Protein AF-A0A7X9R6L7-F1 (afdb_monomer_lite)

Foldseek 3Di:
DVVVVVVVVVVVVVVVVVVVVVVVVVVVVVVPPPPDPDDVVLLVVLVVCVVVVHDLVVNLVSQCVVPVDDSVVSSVVSVVSVVVD

Secondary structure (DSSP, 8-state):
-HHHHHHHHHHHHHHHHHHHHHHHHHHHHHH---S----HHHHHHHHHHHHTT--HHHHHHHHHHHH---HHHHHHHHHHHHTT-

Structure (mmCIF, N/CA/C/O backbone):
data_AF-A0A7X9R6L7-F1
#
_entry.id   AF-A0A7X9R6L7-F1
#
loop_
_atom_site.group_PDB
_atom_site.id
_atom_site.type_symbol
_atom_site.label_atom_id
_atom_site.label_alt_id
_atom_site.label_comp_id
_atom_site.label_asym_id
_atom_site.label_entity_id
_atom_site.label_seq_id
_atom_site.pdbx_PDB_ins_code
_atom_site.Cartn_x
_atom_site.Cartn_y
_atom_site.Cartn_z
_atom_site.occupancy
_atom_site.B_iso_or_equiv
_atom_site.auth_seq_id
_atom_site.auth_comp_id
_atom_site.auth_asym_id
_atom_site.auth_atom_id
_atom_site.pdbx_PDB_model_num
ATOM 1 N N . MET A 1 1 ? 27.182 -8.467 -36.227 1.00 66.12 1 MET A N 1
ATOM 2 C CA . MET A 1 1 ? 27.523 -7.083 -35.828 1.00 66.12 1 MET A CA 1
ATOM 3 C C . MET A 1 1 ? 26.340 -6.127 -35.990 1.00 66.12 1 MET A C 1
ATOM 5 O O . MET A 1 1 ? 25.970 -5.515 -35.004 1.00 66.12 1 MET A O 1
ATOM 9 N N . LEU A 1 2 ? 25.680 -6.022 -37.155 1.00 73.12 2 LEU A N 1
ATOM 10 C CA . LEU A 1 2 ? 24.531 -5.105 -37.311 1.00 73.12 2 LEU A CA 1
ATOM 11 C C . LEU A 1 2 ? 23.304 -5.499 -36.453 1.00 73.12 2 LEU A C 1
ATOM 13 O O . LEU A 1 2 ? 22.792 -4.688 -35.692 1.00 73.12 2 LEU A O 1
ATOM 17 N N . TYR A 1 3 ? 22.896 -6.773 -36.494 1.00 82.06 3 TYR A N 1
ATOM 18 C CA . TYR A 1 3 ? 21.736 -7.288 -35.743 1.00 82.06 3 TYR A CA 1
ATOM 19 C C . TYR A 1 3 ? 21.871 -7.179 -34.221 1.00 82.06 3 TYR A C 1
ATOM 21 O O . TYR A 1 3 ? 20.891 -6.933 -33.525 1.00 82.06 3 TYR A O 1
ATOM 29 N N . THR A 1 4 ? 23.088 -7.336 -33.700 1.00 86.06 4 THR A N 1
ATOM 30 C CA . THR A 1 4 ? 23.368 -7.192 -32.268 1.00 86.06 4 THR A CA 1
ATOM 31 C C . THR A 1 4 ? 23.182 -5.747 -31.821 1.00 86.06 4 THR A C 1
ATOM 33 O O . THR A 1 4 ? 22.606 -5.519 -30.767 1.00 86.06 4 THR A O 1
ATOM 36 N N . ILE A 1 5 ? 23.583 -4.776 -32.648 1.00 88.69 5 ILE A N 1
ATOM 37 C CA . ILE A 1 5 ? 23.409 -3.345 -32.364 1.00 88.69 5 ILE A CA 1
ATOM 38 C C . ILE A 1 5 ? 21.923 -2.959 -32.446 1.00 88.69 5 ILE A C 1
ATOM 40 O O . ILE A 1 5 ? 21.410 -2.310 -31.539 1.00 88.69 5 ILE A O 1
ATOM 44 N N . SER A 1 6 ? 21.202 -3.410 -33.480 1.00 89.56 6 SER A N 1
ATOM 45 C CA . SER A 1 6 ? 19.762 -3.147 -33.625 1.00 89.56 6 SER A CA 1
ATOM 46 C C . SER A 1 6 ? 18.934 -3.764 -32.493 1.00 89.56 6 SER A C 1
ATOM 48 O O . SER A 1 6 ? 18.049 -3.103 -31.958 1.00 89.56 6 SER A O 1
ATOM 50 N N . SER A 1 7 ? 19.244 -4.999 -32.086 1.00 90.00 7 SER A N 1
ATOM 51 C CA . SER A 1 7 ? 18.587 -5.657 -30.949 1.00 90.00 7 SER A CA 1
ATOM 52 C C . SER A 1 7 ? 18.813 -4.887 -29.643 1.00 90.00 7 SER A C 1
ATOM 54 O O . SER A 1 7 ? 17.871 -4.639 -28.893 1.00 90.00 7 SER A O 1
ATOM 56 N N . LEU A 1 8 ? 20.039 -4.407 -29.408 1.00 91.19 8 LEU A N 1
ATOM 57 C CA . LEU A 1 8 ? 20.391 -3.646 -28.207 1.00 91.19 8 LEU A CA 1
ATOM 58 C C . LEU A 1 8 ? 19.648 -2.300 -28.138 1.00 91.19 8 LEU A C 1
ATOM 60 O O . LEU A 1 8 ? 19.175 -1.915 -27.070 1.00 91.19 8 LEU A O 1
ATOM 64 N N . LEU A 1 9 ? 19.458 -1.628 -29.278 1.00 93.00 9 LEU A N 1
ATOM 65 C CA . LEU A 1 9 ? 18.654 -0.402 -29.372 1.00 93.00 9 LEU A CA 1
ATOM 66 C C . LEU A 1 9 ? 17.163 -0.645 -29.099 1.00 93.00 9 LEU A C 1
ATOM 68 O O . LEU A 1 9 ? 16.534 0.147 -28.397 1.00 93.00 9 LEU A O 1
ATOM 72 N N . ILE A 1 10 ? 16.600 -1.741 -29.615 1.00 93.06 10 ILE A N 1
ATOM 73 C CA . ILE A 1 10 ? 15.198 -2.114 -29.369 1.00 93.06 10 ILE A CA 1
ATOM 74 C C . ILE A 1 10 ? 14.985 -2.410 -27.882 1.00 93.06 10 ILE A C 1
ATOM 76 O O . ILE A 1 10 ? 14.044 -1.893 -27.281 1.00 93.06 10 ILE A O 1
ATOM 80 N N . ILE A 1 11 ? 15.882 -3.185 -27.268 1.00 92.69 11 ILE A N 1
ATOM 81 C CA . ILE A 1 11 ? 15.826 -3.504 -25.837 1.00 92.69 11 ILE A CA 1
ATOM 82 C C . ILE A 1 11 ? 15.927 -2.223 -25.004 1.00 92.69 11 ILE A C 1
ATOM 84 O O . ILE A 1 11 ? 15.122 -2.024 -24.097 1.00 92.69 11 ILE A O 1
ATOM 88 N N . LEU A 1 12 ? 16.851 -1.317 -25.336 1.00 94.25 12 LEU A N 1
ATOM 89 C CA . LEU A 1 12 ? 16.994 -0.038 -24.638 1.00 94.25 12 LEU A CA 1
ATOM 90 C C . LEU A 1 12 ? 15.714 0.806 -24.731 1.00 94.25 12 LEU A C 1
ATOM 92 O O . LEU A 1 12 ? 15.251 1.344 -23.726 1.00 94.25 12 LEU A O 1
ATOM 96 N N . SER A 1 13 ? 15.109 0.880 -25.918 1.00 92.69 13 SER A N 1
ATOM 97 C CA . SER A 1 13 ? 13.850 1.597 -26.138 1.00 92.69 13 SER A CA 1
ATOM 98 C C . SER A 1 13 ? 12.693 0.993 -25.331 1.00 92.69 13 SER A C 1
ATOM 100 O O . SER A 1 13 ? 11.939 1.729 -24.694 1.00 92.69 13 SER A O 1
ATOM 102 N N . LEU A 1 14 ? 12.597 -0.340 -25.272 1.00 93.44 14 LEU A N 1
ATOM 103 C CA . LEU A 1 14 ? 11.601 -1.048 -24.463 1.00 93.44 14 LEU A CA 1
ATOM 104 C C . LEU A 1 14 ? 11.796 -0.807 -22.963 1.00 93.44 14 LEU A C 1
ATOM 106 O O . LEU A 1 14 ? 10.823 -0.560 -22.253 1.00 93.44 14 LEU A O 1
ATOM 110 N N . VAL A 1 15 ? 13.038 -0.821 -22.475 1.00 93.81 15 VAL A N 1
ATOM 111 C CA . VAL A 1 15 ? 13.345 -0.528 -21.066 1.00 93.81 15 VAL A CA 1
ATOM 112 C C . VAL A 1 15 ? 12.929 0.901 -20.715 1.00 93.81 15 VAL A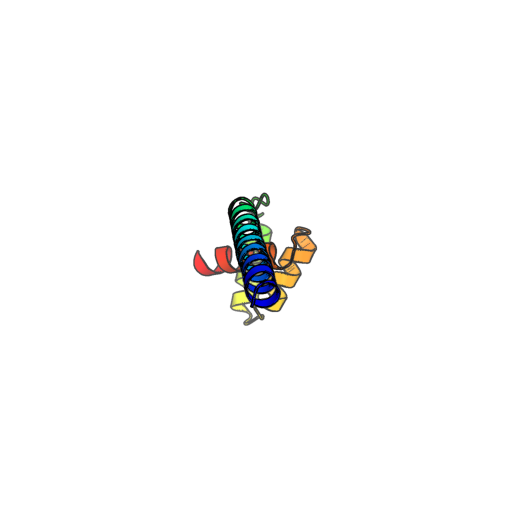 C 1
ATOM 114 O O . VAL A 1 15 ? 12.237 1.110 -19.718 1.00 93.81 15 VAL A O 1
ATOM 117 N N . ILE A 1 16 ? 13.267 1.880 -21.560 1.00 92.81 16 ILE A N 1
ATOM 118 C CA . ILE A 1 16 ? 12.847 3.280 -21.383 1.00 92.81 16 ILE A CA 1
ATOM 119 C C . ILE A 1 16 ? 11.316 3.393 -21.378 1.00 92.81 16 ILE A C 1
ATOM 121 O O . ILE A 1 16 ? 10.746 4.095 -20.539 1.00 92.81 16 ILE A O 1
ATOM 125 N N . TYR A 1 17 ? 10.638 2.678 -22.277 1.00 94.38 17 TYR A N 1
ATOM 126 C CA . TYR A 1 17 ? 9.180 2.661 -22.354 1.00 94.38 17 TYR A CA 1
ATOM 127 C C . TYR A 1 17 ? 8.539 2.122 -21.066 1.00 94.38 17 TYR A C 1
ATOM 129 O O . TYR A 1 17 ? 7.644 2.762 -20.510 1.00 94.38 17 TYR A O 1
ATOM 137 N N . ILE A 1 18 ? 9.036 0.995 -20.545 1.00 89.44 18 ILE A N 1
ATOM 138 C CA . ILE A 1 18 ? 8.548 0.388 -19.298 1.00 89.44 18 ILE A CA 1
ATOM 139 C C . ILE A 1 18 ? 8.751 1.343 -18.113 1.00 89.44 18 ILE A C 1
ATOM 141 O O . ILE A 1 18 ? 7.821 1.559 -17.332 1.00 89.44 18 ILE A O 1
ATOM 145 N N . VAL A 1 19 ? 9.928 1.966 -17.993 1.00 87.56 19 VAL A N 1
A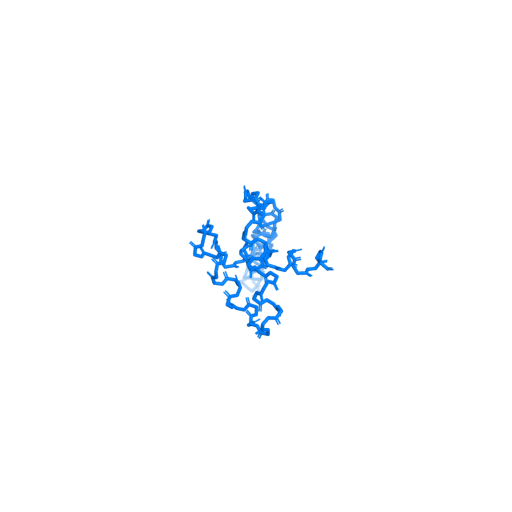TOM 146 C CA . VAL A 1 19 ? 10.235 2.930 -16.917 1.00 87.56 19 VAL A CA 1
ATOM 147 C C . VAL A 1 19 ? 9.321 4.162 -16.984 1.00 87.56 19 VAL A C 1
ATOM 149 O O . VAL A 1 19 ? 8.824 4.641 -15.957 1.00 87.56 19 VAL A O 1
ATOM 152 N N . SER A 1 20 ? 9.043 4.658 -18.191 1.00 84.94 20 SER A N 1
ATOM 153 C CA . SER A 1 20 ? 8.121 5.779 -18.411 1.00 84.94 20 SER A CA 1
ATOM 154 C C . SER A 1 20 ? 6.684 5.432 -17.997 1.00 84.94 20 SER A C 1
ATOM 156 O O . SER A 1 20 ? 6.016 6.220 -17.319 1.00 84.94 20 SER A O 1
ATOM 158 N N . LEU A 1 21 ? 6.227 4.213 -18.308 1.00 82.69 21 LEU A N 1
ATOM 159 C CA . LEU A 1 21 ? 4.916 3.711 -17.889 1.00 82.69 21 LEU A CA 1
ATOM 160 C C . LEU A 1 21 ? 4.794 3.613 -16.366 1.00 82.69 21 LEU A C 1
ATOM 162 O O . LEU A 1 21 ? 3.811 4.098 -15.802 1.00 82.69 21 LEU A O 1
ATOM 166 N N . GLN A 1 22 ? 5.801 3.056 -15.690 1.00 78.44 22 GLN A N 1
ATOM 167 C CA . GLN A 1 22 ? 5.805 2.957 -14.226 1.00 78.44 22 GLN A CA 1
ATOM 168 C C . GLN A 1 22 ? 5.746 4.337 -13.558 1.00 78.44 22 GLN A C 1
ATOM 170 O O . GLN A 1 22 ? 5.006 4.540 -12.593 1.00 78.44 22 GLN A O 1
ATOM 175 N N . SER A 1 23 ? 6.458 5.319 -14.115 1.00 74.25 23 SER A N 1
ATOM 176 C CA . SER A 1 23 ? 6.431 6.701 -13.623 1.00 74.25 23 SER A CA 1
ATOM 177 C C . SER A 1 23 ? 5.040 7.333 -13.748 1.00 74.25 23 SER A C 1
ATOM 179 O O . SER A 1 23 ? 4.589 8.046 -12.847 1.00 74.25 23 SER A O 1
ATOM 181 N N . LYS A 1 24 ? 4.324 7.044 -14.842 1.00 73.31 24 LYS A N 1
ATOM 182 C CA . LYS A 1 24 ? 2.959 7.534 -15.060 1.00 73.31 24 LYS A CA 1
ATOM 183 C C . LYS A 1 24 ? 1.959 6.890 -14.097 1.00 73.31 24 LYS A C 1
ATOM 185 O O . LYS A 1 24 ? 1.118 7.603 -13.557 1.00 73.31 24 LYS A O 1
ATOM 190 N N . ILE A 1 25 ? 2.085 5.587 -13.837 1.00 73.62 25 ILE A N 1
ATOM 191 C CA . ILE A 1 25 ? 1.252 4.862 -12.861 1.00 73.62 25 ILE A CA 1
ATOM 192 C C . ILE A 1 25 ? 1.427 5.474 -11.468 1.00 73.62 25 ILE A C 1
ATOM 194 O O . ILE A 1 25 ? 0.447 5.902 -10.863 1.00 73.62 25 ILE A O 1
ATOM 198 N N . LYS A 1 26 ? 2.673 5.650 -11.013 1.00 67.00 26 LYS A N 1
ATOM 199 C CA . LYS A 1 26 ? 2.973 6.246 -9.702 1.00 67.00 26 LYS A CA 1
ATOM 200 C C . LYS A 1 26 ? 2.434 7.676 -9.565 1.00 67.00 26 LYS A C 1
ATOM 202 O O . LYS A 1 26 ? 1.951 8.072 -8.505 1.00 67.00 26 LYS A O 1
ATOM 207 N N . LYS A 1 27 ? 2.487 8.466 -10.644 1.00 67.44 27 LYS A N 1
ATOM 208 C CA . LYS A 1 27 ? 1.928 9.827 -10.670 1.00 67.44 27 LYS A CA 1
ATOM 209 C C . LYS A 1 27 ? 0.402 9.820 -10.550 1.00 67.44 27 LYS A C 1
ATOM 211 O O . LYS A 1 27 ? -0.141 10.649 -9.826 1.00 67.44 27 LYS A O 1
ATOM 216 N N . LEU A 1 28 ? -0.275 8.886 -11.215 1.00 64.06 28 LEU A N 1
ATOM 217 C CA . LEU A 1 28 ? -1.731 8.736 -11.147 1.00 64.06 28 LEU A CA 1
ATOM 218 C C . LEU A 1 28 ? -2.186 8.233 -9.768 1.00 64.06 28 LEU A C 1
ATOM 220 O O . LEU A 1 28 ? -3.138 8.775 -9.218 1.00 64.06 28 LEU A O 1
ATOM 224 N N . GLU A 1 29 ? -1.453 7.304 -9.152 1.00 61.53 29 GLU A N 1
ATOM 225 C CA . GLU A 1 29 ? -1.690 6.860 -7.767 1.00 61.53 29 GLU A CA 1
ATOM 226 C C . GLU A 1 29 ? -1.478 7.983 -6.738 1.00 61.53 29 GLU A C 1
ATOM 228 O O . GLU A 1 29 ? -2.168 8.052 -5.718 1.00 61.53 29 GLU A O 1
ATOM 233 N N . SER A 1 30 ? -0.527 8.890 -6.988 1.00 60.59 30 SER A N 1
ATOM 234 C CA . SER A 1 30 ? -0.308 10.062 -6.134 1.00 60.59 30 SER A CA 1
ATOM 235 C C . SER A 1 30 ? -1.360 11.154 -6.339 1.00 60.59 30 SER A C 1
ATOM 237 O O . SER A 1 30 ? -1.639 11.895 -5.399 1.00 60.59 30 SER A O 1
ATOM 239 N N . GLN A 1 31 ? -1.924 11.270 -7.545 1.00 54.66 31 GLN A N 1
ATOM 240 C CA . GLN A 1 31 ? -3.010 12.203 -7.868 1.00 54.66 31 GLN A CA 1
ATOM 241 C C . GLN A 1 31 ? -4.386 11.688 -7.445 1.00 54.66 31 GLN A C 1
ATOM 243 O O . GLN A 1 31 ? -5.305 12.487 -7.278 1.00 54.66 31 GLN A O 1
ATOM 248 N N . GLN A 1 32 ? -4.519 10.385 -7.194 1.00 56.56 32 GLN A N 1
ATOM 249 C CA . GLN A 1 32 ? -5.651 9.798 -6.486 1.00 56.56 32 GLN A CA 1
ATOM 250 C C . GLN A 1 32 ? -5.560 10.166 -4.993 1.00 56.56 32 GLN A C 1
ATOM 252 O O . GLN A 1 32 ? -5.363 9.333 -4.106 1.00 56.56 32 GLN A O 1
ATOM 257 N N . ALA A 1 33 ? -5.659 11.465 -4.702 1.00 53.69 33 ALA A N 1
ATOM 258 C CA . ALA A 1 33 ? -6.075 11.932 -3.394 1.00 53.69 33 ALA A CA 1
ATOM 259 C C . ALA A 1 33 ? -7.415 11.252 -3.112 1.00 53.69 33 ALA A C 1
ATOM 261 O O . ALA A 1 33 ? -8.334 11.358 -3.921 1.00 53.69 33 ALA A O 1
ATOM 262 N N . LEU A 1 34 ? -7.467 10.483 -2.024 1.00 56.16 34 LEU A N 1
ATOM 263 C CA . LEU A 1 34 ? -8.638 9.730 -1.589 1.00 56.16 34 LEU A CA 1
ATOM 264 C C . LEU A 1 34 ? -9.897 10.600 -1.762 1.00 56.16 34 LEU A C 1
ATOM 266 O O . LEU A 1 34 ? -10.045 11.569 -1.019 1.00 56.16 34 LEU A O 1
ATOM 270 N N . PRO A 1 35 ? -10.794 10.295 -2.723 1.00 53.22 35 PRO A N 1
ATOM 271 C CA . PRO A 1 35 ? -12.041 11.045 -2.881 1.00 53.22 35 PRO A CA 1
ATOM 272 C C . PRO A 1 35 ? -12.994 10.788 -1.705 1.00 53.22 35 PRO A C 1
ATOM 274 O O . PRO A 1 35 ? -14.016 11.45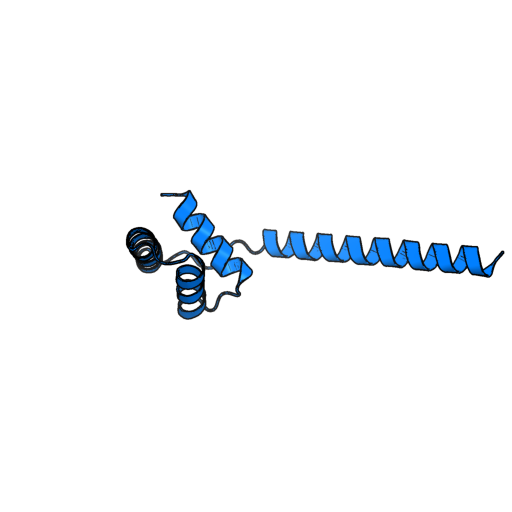4 -1.563 1.00 53.22 35 PRO A O 1
ATOM 277 N N . PHE A 1 36 ? -12.646 9.828 -0.844 1.00 59.12 36 PHE A N 1
ATOM 278 C CA . PHE A 1 36 ? -13.364 9.517 0.371 1.00 59.12 36 PHE A CA 1
ATOM 279 C C . PHE A 1 36 ? -12.975 10.499 1.479 1.00 59.12 36 PHE A C 1
ATOM 281 O O . PHE A 1 36 ? -11.908 10.404 2.093 1.00 59.12 36 PHE A O 1
ATOM 288 N N . LYS A 1 37 ? -13.864 11.462 1.733 1.00 59.44 37 LYS A N 1
ATOM 289 C CA . LYS A 1 37 ? -13.874 12.216 2.984 1.00 59.44 37 LYS A CA 1
ATOM 290 C C . LYS A 1 37 ? -14.315 11.223 4.057 1.00 59.44 37 LYS A C 1
ATOM 292 O O . LYS A 1 37 ? -15.493 10.895 4.124 1.00 59.44 37 LYS A O 1
ATOM 297 N N . GLY A 1 38 ? -13.337 10.699 4.791 1.00 60.06 38 GLY A N 1
ATOM 298 C CA . GLY A 1 38 ? -13.537 9.755 5.882 1.00 60.06 38 GLY A CA 1
ATOM 299 C C . GLY A 1 38 ? -14.733 10.135 6.733 1.00 60.06 38 GLY A C 1
ATOM 300 O O . GLY A 1 38 ? -14.754 11.231 7.296 1.00 60.06 38 GLY A O 1
ATOM 301 N N . ASP A 1 39 ? -15.737 9.263 6.793 1.00 72.44 39 ASP A N 1
ATOM 302 C CA . ASP A 1 39 ? -16.764 9.413 7.810 1.00 72.44 39 ASP A CA 1
ATOM 303 C C . ASP A 1 39 ? -16.089 9.199 9.170 1.00 72.44 39 ASP A C 1
ATOM 305 O O . ASP A 1 39 ? -15.349 8.230 9.361 1.00 72.44 39 ASP A O 1
ATOM 309 N N . LYS A 1 40 ? -16.326 10.102 10.126 1.00 77.94 40 LYS A N 1
ATOM 310 C CA . LYS A 1 40 ? -15.733 10.019 11.471 1.00 77.94 40 LYS A CA 1
ATOM 311 C C . LYS A 1 40 ? -16.086 8.700 12.160 1.00 77.94 40 LYS A C 1
ATOM 313 O O . LYS A 1 40 ? -15.360 8.262 13.048 1.00 77.94 40 LYS A O 1
ATOM 318 N N . ALA A 1 41 ? -17.197 8.077 11.766 1.00 79.38 41 ALA A N 1
ATOM 319 C CA . ALA A 1 41 ? -17.588 6.750 12.223 1.00 79.38 41 ALA A CA 1
ATOM 320 C C . ALA A 1 41 ? -16.612 5.652 11.761 1.00 79.38 41 ALA A C 1
ATOM 322 O O . ALA A 1 41 ? -16.239 4.798 12.562 1.00 79.38 41 ALA A O 1
ATOM 323 N N . LEU A 1 42 ? -16.151 5.705 10.508 1.00 82.88 42 LEU A N 1
ATOM 324 C CA . LEU A 1 42 ? -15.212 4.725 9.958 1.00 82.88 42 LEU A CA 1
ATOM 325 C C . LEU A 1 42 ? -13.817 4.890 10.570 1.00 82.88 42 LEU A C 1
ATOM 327 O O . LEU A 1 42 ? -13.166 3.906 10.903 1.00 82.88 42 LEU A O 1
ATOM 331 N N . GLU A 1 43 ? -13.378 6.133 10.776 1.00 85.94 43 GLU A N 1
ATOM 332 C CA . GLU A 1 43 ? -12.108 6.414 11.454 1.00 85.94 43 GLU A CA 1
ATOM 333 C C . GLU A 1 43 ? -12.114 5.858 12.878 1.00 85.94 43 GLU A C 1
ATOM 335 O O . GLU A 1 43 ? -11.179 5.157 13.257 1.00 85.94 43 GLU A O 1
ATOM 340 N N . LYS A 1 44 ? -13.201 6.071 13.633 1.00 84.94 44 LYS A N 1
ATOM 341 C CA . LYS A 1 44 ? -13.372 5.484 14.970 1.00 84.94 44 LYS A CA 1
ATOM 342 C C . LYS A 1 44 ? -13.300 3.961 14.957 1.00 84.94 44 LYS A C 1
ATOM 344 O O . LYS A 1 44 ? -12.607 3.405 15.799 1.00 84.94 44 LYS A O 1
ATOM 349 N N . GLN A 1 45 ? -13.941 3.299 13.994 1.00 85.81 45 GLN A N 1
ATOM 350 C CA . GLN A 1 45 ? -13.871 1.839 13.875 1.00 85.81 45 GLN A CA 1
ATOM 351 C C . GLN A 1 45 ? -12.450 1.340 13.591 1.00 85.81 45 GLN A C 1
ATOM 353 O O . GLN A 1 45 ? -12.040 0.329 14.152 1.00 85.81 45 GLN A O 1
ATOM 358 N N . ILE A 1 46 ? -11.674 2.053 12.767 1.00 87.12 46 ILE A N 1
ATOM 359 C CA . ILE A 1 46 ? -10.262 1.719 12.515 1.00 87.12 46 ILE A CA 1
ATOM 360 C C . ILE A 1 46 ? -9.445 1.858 13.806 1.00 87.12 46 ILE A C 1
ATOM 362 O O . ILE A 1 46 ? -8.645 0.980 14.117 1.00 87.12 46 ILE A O 1
ATOM 366 N N . VAL A 1 47 ? -9.665 2.923 14.585 1.00 87.12 47 VAL A N 1
ATOM 367 C CA . VAL A 1 47 ? -8.979 3.118 15.876 1.00 87.12 47 VAL A CA 1
ATOM 368 C C . VAL A 1 47 ? -9.369 2.033 16.880 1.00 87.12 47 VAL A C 1
ATOM 370 O O . VAL A 1 47 ? -8.506 1.475 17.550 1.00 87.12 47 VAL A O 1
ATOM 373 N N . GLU A 1 48 ? -10.656 1.703 16.978 1.00 89.00 48 GLU A N 1
ATOM 374 C CA . GLU A 1 48 ? -11.154 0.641 17.855 1.00 89.00 48 GLU A CA 1
ATOM 375 C C . GLU A 1 48 ? -10.589 -0.726 17.464 1.00 89.00 48 GLU A C 1
ATOM 377 O O . GLU A 1 48 ? -10.150 -1.472 18.336 1.00 89.00 48 GLU A O 1
ATOM 382 N N . MET A 1 49 ? -10.530 -1.049 16.171 1.00 86.69 49 MET A N 1
ATOM 383 C CA . MET A 1 49 ? -9.888 -2.273 15.686 1.00 86.69 49 MET A CA 1
ATOM 384 C C . MET A 1 49 ? -8.398 -2.303 16.035 1.00 86.69 49 MET A C 1
ATOM 386 O O . MET A 1 49 ? -7.908 -3.317 16.528 1.00 86.69 49 MET A O 1
ATOM 390 N N . ASN A 1 50 ? -7.688 -1.188 15.857 1.00 88.12 50 ASN A N 1
ATOM 391 C CA . ASN A 1 50 ? -6.277 -1.092 16.223 1.00 88.12 50 ASN A CA 1
ATOM 392 C C . ASN A 1 50 ? -6.048 -1.277 17.732 1.00 88.12 50 ASN A C 1
ATOM 394 O O . ASN A 1 50 ? -5.096 -1.939 18.129 1.00 88.12 50 ASN A O 1
ATOM 398 N N . ASN A 1 51 ? -6.939 -0.745 18.572 1.00 86.44 51 ASN A N 1
ATOM 399 C CA . ASN A 1 51 ? -6.882 -0.919 20.026 1.00 86.44 51 ASN A CA 1
ATOM 400 C C . ASN A 1 51 ? -7.220 -2.347 20.484 1.00 86.44 51 ASN A C 1
ATOM 402 O O . ASN A 1 51 ? -6.823 -2.738 21.575 1.00 86.44 51 ASN A O 1
ATOM 406 N N . ASN A 1 52 ? -7.947 -3.116 19.671 1.00 88.25 52 ASN A N 1
ATOM 407 C CA . ASN A 1 52 ? -8.245 -4.530 19.913 1.00 88.25 52 ASN A CA 1
ATOM 408 C C . ASN A 1 52 ? -7.186 -5.470 19.295 1.00 88.25 52 ASN A C 1
ATOM 410 O O . ASN A 1 52 ? -7.496 -6.628 19.017 1.00 88.25 52 ASN A O 1
ATOM 414 N N . ASP A 1 53 ? -5.974 -4.974 19.010 1.00 84.81 53 ASP A N 1
ATOM 415 C CA . ASP A 1 53 ? -4.879 -5.716 18.358 1.00 84.81 53 ASP A CA 1
ATOM 416 C C . ASP A 1 53 ? -5.271 -6.353 17.005 1.00 84.81 53 ASP A C 1
ATOM 418 O O . ASP A 1 53 ? -4.676 -7.334 16.547 1.00 84.81 53 ASP A O 1
ATOM 422 N N . SER A 1 54 ? -6.281 -5.797 16.325 1.00 86.00 54 SER A N 1
ATOM 423 C CA . SER A 1 54 ? -6.703 -6.303 15.017 1.00 86.00 54 SER A CA 1
ATOM 424 C C . SER A 1 54 ? -5.632 -6.026 13.967 1.00 86.00 54 SER A C 1
ATOM 426 O O . SER A 1 54 ? -4.987 -4.975 13.941 1.00 86.00 54 SER A O 1
ATOM 428 N N . SER A 1 55 ? -5.452 -6.970 13.044 1.00 87.19 55 SER A N 1
ATOM 429 C CA . SER A 1 55 ? -4.422 -6.839 12.014 1.00 87.19 55 SER A CA 1
ATOM 430 C C . SER A 1 55 ? -4.716 -5.676 11.056 1.00 87.19 55 SER A C 1
ATOM 432 O O . SER A 1 55 ? -5.866 -5.419 10.690 1.00 87.19 55 SER A O 1
ATOM 434 N N . GLN A 1 56 ? -3.665 -5.029 10.536 1.00 86.19 56 GLN A N 1
ATOM 435 C CA . GLN A 1 56 ? -3.816 -4.029 9.468 1.00 86.19 56 GLN A CA 1
ATOM 436 C C . GLN A 1 56 ? -4.612 -4.559 8.270 1.00 86.19 56 GLN A C 1
ATOM 438 O O . GLN A 1 56 ? -5.352 -3.813 7.635 1.00 86.19 56 GLN A O 1
ATOM 443 N N . VAL A 1 57 ? -4.486 -5.849 7.958 1.00 87.62 57 VAL A N 1
ATOM 444 C CA . VAL A 1 57 ? -5.197 -6.482 6.842 1.00 87.62 57 VAL A CA 1
ATOM 445 C C . VAL A 1 57 ? -6.712 -6.429 7.046 1.00 87.62 57 VAL A C 1
ATOM 447 O O . VAL A 1 57 ? -7.456 -6.201 6.092 1.00 87.62 57 VAL A O 1
ATOM 450 N N . GLU A 1 58 ? -7.169 -6.599 8.282 1.00 89.31 58 GLU A N 1
ATO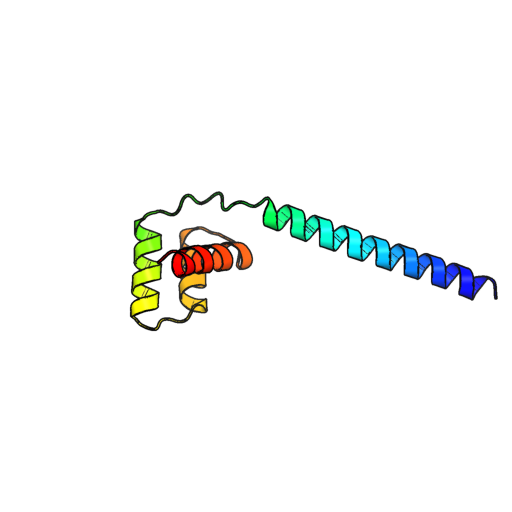M 451 C CA . GLU A 1 58 ? -8.583 -6.591 8.644 1.00 89.31 58 GLU A CA 1
ATOM 452 C C . GLU A 1 58 ? -9.176 -5.182 8.593 1.00 89.31 58 GLU A C 1
ATOM 454 O O . GLU A 1 58 ? -10.220 -4.980 7.974 1.00 89.31 58 GLU A O 1
ATOM 459 N N . MET A 1 59 ? -8.439 -4.187 9.092 1.00 89.31 59 MET A N 1
ATOM 460 C CA . MET A 1 59 ? -8.808 -2.773 8.952 1.00 89.31 59 MET A CA 1
ATOM 461 C C . MET A 1 59 ? -8.887 -2.352 7.479 1.00 89.31 59 MET A C 1
ATOM 463 O O . MET A 1 59 ? -9.818 -1.667 7.059 1.00 89.31 59 MET A O 1
ATOM 467 N N . VAL A 1 60 ? -7.948 -2.814 6.647 1.00 89.44 60 VAL A N 1
ATOM 468 C CA . VAL A 1 60 ? -7.995 -2.569 5.200 1.00 89.44 60 VAL A CA 1
ATOM 469 C C . VAL A 1 60 ? -9.199 -3.256 4.566 1.00 89.44 60 VAL A C 1
ATOM 471 O O . VAL A 1 60 ? -9.844 -2.670 3.701 1.00 89.44 60 VAL A O 1
ATOM 474 N N . LYS A 1 61 ? -9.540 -4.476 4.989 1.00 91.06 61 LYS A N 1
ATOM 475 C CA . LYS A 1 61 ? -10.720 -5.196 4.496 1.00 91.06 61 LYS A CA 1
ATOM 476 C C . LYS A 1 61 ? -12.016 -4.458 4.840 1.00 91.06 61 LYS A C 1
ATOM 478 O O . LYS A 1 61 ? -12.854 -4.315 3.953 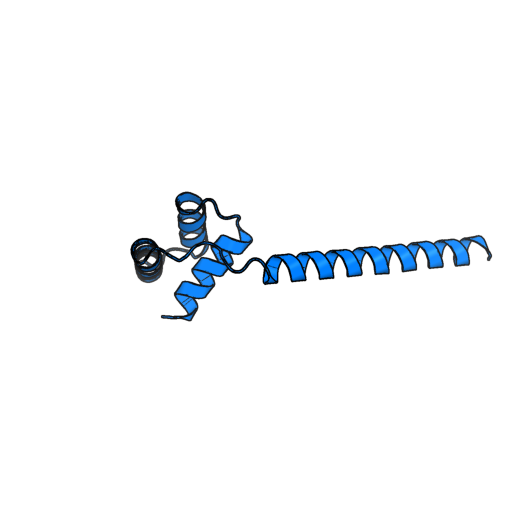1.00 91.06 61 LYS A O 1
ATOM 483 N N . LEU A 1 62 ? -12.143 -3.943 6.065 1.00 89.00 62 LEU A N 1
ATOM 484 C CA . LEU A 1 62 ? -13.260 -3.094 6.487 1.00 89.00 62 LEU A CA 1
ATOM 485 C C . LEU A 1 62 ? -13.387 -1.881 5.561 1.00 89.00 62 LEU A C 1
ATOM 487 O O . LEU A 1 62 ? -14.419 -1.692 4.925 1.00 89.00 62 LEU A O 1
ATOM 491 N N . VAL A 1 63 ? -12.307 -1.112 5.404 1.00 87.00 63 VAL A N 1
ATOM 492 C CA . VAL A 1 63 ? -12.311 0.090 4.561 1.00 87.00 63 VAL A CA 1
ATOM 493 C C . VAL A 1 63 ? -12.701 -0.244 3.127 1.00 87.00 63 VAL A C 1
ATOM 495 O O . VAL A 1 63 ? -13.496 0.474 2.532 1.00 87.00 63 VAL A O 1
ATOM 498 N N . ARG A 1 64 ? -12.204 -1.345 2.558 1.00 87.12 64 ARG A N 1
ATOM 499 C CA . ARG A 1 64 ? -12.585 -1.774 1.202 1.00 87.12 64 ARG A CA 1
ATOM 500 C C . ARG A 1 64 ? -14.066 -2.121 1.084 1.00 87.12 64 ARG A C 1
ATOM 502 O O . ARG A 1 64 ? -14.666 -1.777 0.071 1.00 87.12 64 ARG A O 1
ATOM 509 N N . ASN A 1 65 ? -14.630 -2.791 2.084 1.00 86.62 65 ASN A N 1
ATOM 510 C CA . ASN A 1 65 ? -16.039 -3.174 2.088 1.00 86.62 65 ASN A CA 1
ATOM 511 C C . ASN A 1 65 ? -16.954 -1.950 2.210 1.00 86.62 65 ASN A C 1
ATOM 513 O O . ASN A 1 65 ? -17.916 -1.842 1.459 1.00 86.62 65 ASN A O 1
ATOM 517 N N . GLU A 1 66 ? -16.617 -1.017 3.099 1.00 84.19 66 GLU A N 1
ATOM 518 C CA . G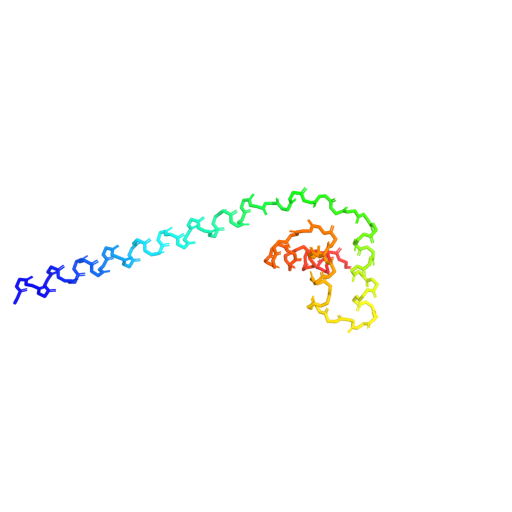LU A 1 66 ? -17.437 0.167 3.383 1.00 84.19 66 GLU A CA 1
ATOM 519 C C . GLU A 1 66 ? -17.327 1.244 2.294 1.00 84.19 66 GLU A C 1
ATOM 521 O O . GLU A 1 66 ? -18.293 1.931 1.974 1.00 84.19 66 GLU A O 1
ATOM 526 N N . THR A 1 67 ? -16.145 1.404 1.694 1.00 80.12 67 THR A N 1
ATOM 527 C CA . THR A 1 67 ? -15.871 2.511 0.755 1.00 80.12 67 THR A CA 1
ATOM 528 C C . THR A 1 67 ? -15.807 2.079 -0.708 1.00 80.12 67 THR A C 1
ATOM 530 O O . THR A 1 67 ? -15.732 2.926 -1.598 1.00 80.12 67 THR A O 1
ATOM 533 N N . GLY A 1 68 ? -15.767 0.770 -0.977 1.00 80.25 68 GLY A N 1
ATOM 534 C CA . GLY A 1 68 ? -15.536 0.223 -2.316 1.00 80.25 68 GLY A CA 1
ATOM 535 C C . GLY A 1 68 ? -14.135 0.506 -2.876 1.00 80.25 68 GLY A C 1
ATOM 536 O O . GLY A 1 68 ? -13.885 0.273 -4.060 1.00 80.25 68 GLY A O 1
ATOM 537 N N . LEU A 1 69 ? -13.207 1.023 -2.061 1.00 80.69 69 LEU A N 1
ATOM 538 C CA . LEU A 1 69 ? -11.850 1.339 -2.497 1.00 80.69 69 LEU A CA 1
ATOM 539 C C . LEU A 1 69 ? -11.067 0.075 -2.892 1.00 80.69 69 LEU A C 1
ATOM 541 O O . LEU A 1 69 ? -11.204 -1.009 -2.318 1.00 80.69 69 LEU A O 1
ATOM 545 N N . GLY A 1 70 ? -10.167 0.237 -3.864 1.00 78.38 70 GLY A N 1
ATOM 546 C CA . GLY A 1 70 ? -9.154 -0.769 -4.179 1.00 78.38 70 GLY A CA 1
ATOM 547 C C . GLY A 1 70 ? -8.202 -1.024 -3.000 1.00 78.38 70 GLY A C 1
ATOM 548 O O . GLY A 1 70 ? -8.129 -0.246 -2.051 1.00 78.38 70 GLY A O 1
ATOM 549 N N . LEU A 1 71 ? -7.419 -2.104 -3.071 1.00 81.50 71 LEU A N 1
ATOM 550 C CA . LEU A 1 71 ? -6.514 -2.504 -1.984 1.00 81.50 71 LEU A CA 1
ATOM 551 C C . LEU A 1 71 ? -5.511 -1.405 -1.597 1.00 81.50 71 LEU A C 1
ATOM 553 O O . LEU A 1 71 ? -5.360 -1.085 -0.421 1.00 81.50 71 LEU A O 1
ATOM 557 N N . VAL A 1 72 ? -4.846 -0.820 -2.593 1.00 83.12 72 VAL A N 1
ATOM 558 C CA . VAL A 1 72 ? -3.829 0.224 -2.402 1.00 83.12 72 VAL A CA 1
ATOM 559 C C . VAL A 1 72 ? -4.411 1.485 -1.744 1.00 83.12 72 VAL A C 1
ATOM 561 O O . VAL A 1 72 ? -3.875 1.900 -0.714 1.00 83.12 72 VAL A O 1
ATOM 564 N N . PRO A 1 73 ? -5.505 2.093 -2.253 1.00 80.62 73 PRO A N 1
ATOM 565 C CA . PRO A 1 73 ? -6.084 3.267 -1.607 1.00 80.62 73 PRO A CA 1
ATOM 566 C C . PRO A 1 73 ? -6.666 2.962 -0.222 1.00 80.62 73 PRO A C 1
ATOM 568 O O . PRO A 1 73 ? -6.501 3.781 0.676 1.00 80.62 73 PRO A O 1
ATOM 571 N N . ALA A 1 74 ? -7.263 1.786 -0.002 1.00 84.94 74 ALA A N 1
ATOM 572 C CA . ALA A 1 74 ? -7.757 1.404 1.320 1.00 84.94 74 ALA A CA 1
ATOM 573 C C . ALA A 1 74 ? -6.623 1.246 2.346 1.00 84.94 74 ALA A C 1
ATOM 575 O O . ALA A 1 74 ? -6.723 1.770 3.452 1.00 84.94 74 ALA A O 1
ATOM 576 N N . LYS A 1 75 ? -5.507 0.610 1.961 1.00 85.81 75 LYS A N 1
ATOM 577 C CA . LYS A 1 75 ? -4.299 0.548 2.797 1.00 85.81 75 LYS A CA 1
ATOM 578 C C . LYS A 1 75 ? -3.772 1.935 3.124 1.00 85.81 75 LYS A C 1
ATOM 580 O O . LYS A 1 75 ? -3.539 2.244 4.284 1.00 85.81 75 LYS A O 1
ATOM 585 N N . LYS A 1 76 ? -3.650 2.792 2.112 1.00 86.19 76 LYS A N 1
ATOM 586 C CA . LYS A 1 76 ? -3.187 4.170 2.286 1.00 86.19 76 LYS A CA 1
ATOM 587 C C . LYS A 1 76 ? -4.105 4.979 3.208 1.00 86.19 76 LYS A C 1
ATOM 589 O O . LYS A 1 76 ? -3.619 5.843 3.929 1.00 86.19 76 LYS A O 1
ATOM 594 N N . TYR A 1 77 ? -5.410 4.711 3.191 1.00 84.25 77 TYR A N 1
ATOM 595 C CA . TYR A 1 77 ? -6.376 5.338 4.092 1.00 84.25 77 TYR A CA 1
ATOM 596 C C . TYR A 1 77 ? -6.197 4.871 5.541 1.00 84.25 77 TYR A C 1
ATOM 598 O O . TYR A 1 77 ? -6.049 5.717 6.416 1.00 84.25 77 TYR A O 1
ATOM 606 N N . VAL A 1 78 ? -6.120 3.558 5.787 1.00 87.19 78 VAL A N 1
ATOM 607 C CA . VAL A 1 78 ? -5.848 3.002 7.128 1.00 87.19 78 VAL A CA 1
ATOM 608 C C . VAL A 1 78 ? -4.516 3.514 7.671 1.00 87.19 78 VAL A C 1
ATOM 610 O O . VAL A 1 78 ? -4.470 4.032 8.781 1.00 87.19 78 VAL A O 1
ATOM 613 N N . ASP A 1 79 ? -3.453 3.455 6.864 1.00 87.56 79 ASP A N 1
ATOM 614 C CA . ASP A 1 79 ? -2.136 3.978 7.234 1.00 87.56 79 ASP A CA 1
ATOM 615 C C . ASP A 1 79 ? -2.223 5.474 7.581 1.00 87.56 79 ASP A C 1
ATOM 617 O O . ASP A 1 79 ? -1.611 5.924 8.544 1.00 87.56 79 ASP A O 1
ATOM 621 N N . LYS A 1 80 ? -2.996 6.268 6.830 1.00 85.75 80 LYS A N 1
ATOM 622 C CA . LYS A 1 80 ? -3.182 7.694 7.127 1.00 85.75 80 LYS A CA 1
ATOM 623 C C . LYS A 1 80 ? -3.893 7.914 8.462 1.00 85.75 80 LYS A C 1
ATOM 625 O O . LYS A 1 80 ? -3.494 8.818 9.180 1.00 85.75 80 LYS A O 1
ATOM 630 N N . VAL A 1 81 ? -4.926 7.133 8.772 1.00 84.88 81 VAL A N 1
ATOM 631 C CA . VAL A 1 81 ? -5.669 7.246 10.037 1.00 84.88 81 VAL A CA 1
ATOM 632 C C . VAL A 1 81 ? -4.762 6.883 11.212 1.00 84.88 81 VAL A C 1
ATOM 634 O O . VAL A 1 81 ? -4.642 7.672 12.139 1.00 84.88 81 VAL A O 1
ATOM 637 N N . LEU A 1 82 ? -4.049 5.758 11.134 1.00 84.44 82 LEU A N 1
ATOM 638 C CA . LEU A 1 82 ? -3.173 5.281 12.211 1.00 84.44 82 LEU A CA 1
ATOM 639 C C . LEU A 1 82 ? -1.951 6.171 12.458 1.00 84.44 82 LEU A C 1
ATOM 641 O O . LEU A 1 82 ? -1.535 6.318 13.596 1.00 84.44 82 LEU A O 1
ATOM 645 N N . ASN A 1 83 ? -1.385 6.785 11.416 1.00 81.94 83 ASN A N 1
ATOM 646 C CA . ASN A 1 83 ? -0.243 7.695 11.564 1.00 81.94 83 ASN A CA 1
ATOM 647 C C . ASN A 1 83 ? -0.629 9.099 12.069 1.00 81.94 83 ASN A C 1
ATOM 649 O O . ASN A 1 83 ? 0.252 9.943 12.230 1.00 81.94 83 ASN A O 1
ATOM 653 N N . HIS A 1 84 ? -1.924 9.389 12.235 1.00 67.06 84 HIS A N 1
ATOM 654 C CA . HIS A 1 84 ? -2.426 10.709 12.632 1.00 67.06 84 HIS A CA 1
ATOM 655 C C . HIS A 1 84 ? -3.085 10.720 14.024 1.00 67.06 84 HIS A C 1
ATOM 657 O O . HIS A 1 84 ? -3.645 11.750 14.416 1.00 67.06 84 HIS A O 1
ATOM 663 N N . ILE A 1 85 ? -3.013 9.589 14.734 1.00 58.22 85 ILE A N 1
ATOM 664 C CA . ILE A 1 85 ? -3.446 9.356 16.121 1.00 58.22 85 ILE A CA 1
ATOM 665 C C . ILE A 1 85 ? -2.192 9.250 16.988 1.00 58.22 85 ILE A C 1
ATOM 667 O O . ILE A 1 85 ? -2.220 9.802 18.107 1.00 58.22 85 ILE A O 1
#

pLDDT: mean 80.88, std 11.17, range [53.22, 94.38]

Sequence (85 aa):
MLYTISSLLIILSLVIYIVSLQSKIKKLESQQALPFKGDKALEKQIVEMNNNDSSQVEMVKLVRNETGLGLVPAKKYVDKVLNHI

Radius of gyration: 20.5 Å; chains: 1; bounding box: 45×20×57 Å